Protein AF-A0A699XR88-F1 (afdb_monomer)

Secondary structure (DSSP, 8-state):
-GGG-TTTS-SS---SPP--SS----PPPTTPPPP--PPPP--HHHHHHHHHHHHHHHHH-

InterPro domains:
  IPR032567 RTL1-related [PTHR15503] (8-60)
  IPR043502 DNA/RNA polymerase superfamily [SSF56672] (2-61)

Sequence (61 aa):
VVQDFPEVFPEDLPGLPPIRPVEFQIDIIPGVAPVARAPYRLAPFEMKELAEQLKELSDKG

Mean predicted aligned error: 6.67 Å

Structure (mmCIF, N/CA/C/O backbone):
data_AF-A0A699XR88-F1
#
_entry.id   AF-A0A699XR88-F1
#
loop_
_atom_site.group_PDB
_atom_site.id
_atom_site.type_symbol
_atom_site.label_atom_id
_atom_site.label_alt_id
_atom_site.label_comp_id
_atom_site.label_asym_id
_atom_site.label_entity_id
_atom_site.label_seq_id
_atom_site.pdbx_PDB_ins_code
_atom_site.Cartn_x
_atom_site.Cartn_y
_atom_site.Cartn_z
_atom_site.occupancy
_atom_site.B_iso_or_equiv
_atom_site.auth_seq_id
_atom_site.auth_comp_id
_atom_site.auth_asym_id
_atom_site.auth_atom_id
_atom_site.pdbx_PDB_model_num
ATOM 1 N N . VAL A 1 1 ? -30.141 7.528 3.472 1.00 72.88 1 VAL A N 1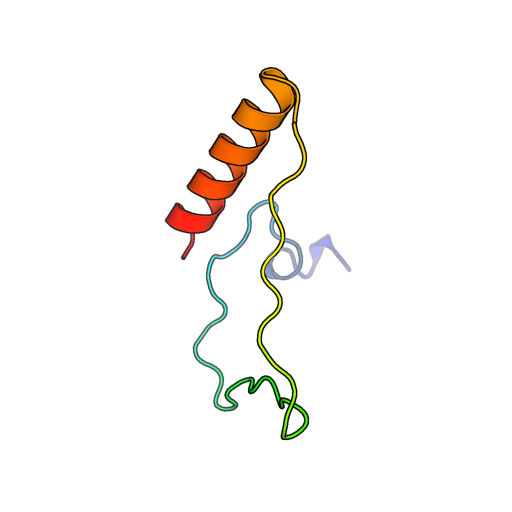
ATOM 2 C CA . VAL A 1 1 ? -29.296 6.389 3.044 1.00 72.88 1 VAL A CA 1
ATOM 3 C C . VAL A 1 1 ? -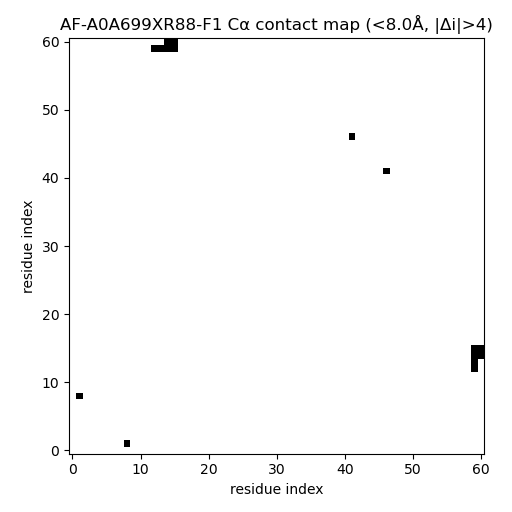27.931 6.434 3.716 1.00 72.88 1 VAL A C 1
ATOM 5 O O . VAL A 1 1 ? -27.705 5.611 4.577 1.00 72.88 1 VAL A O 1
ATOM 8 N N . VAL A 1 2 ? -27.037 7.389 3.416 1.00 75.81 2 VAL A N 1
ATOM 9 C CA . VAL A 1 2 ? -25.707 7.448 4.078 1.00 75.81 2 VAL A CA 1
ATOM 10 C C . VAL A 1 2 ? -25.811 7.727 5.587 1.00 75.81 2 VAL A C 1
ATOM 12 O O . VAL A 1 2 ? -25.119 7.096 6.372 1.00 75.81 2 VAL A O 1
ATOM 15 N N . GLN A 1 3 ? -26.738 8.600 6.003 1.00 83.62 3 GLN A N 1
ATOM 16 C CA . GLN A 1 3 ? -27.018 8.868 7.426 1.00 83.62 3 GLN A CA 1
ATOM 17 C C . GLN A 1 3 ? -27.586 7.659 8.189 1.00 83.62 3 GLN A C 1
ATOM 19 O O . GLN A 1 3 ? -27.537 7.651 9.414 1.00 83.62 3 GLN A O 1
ATOM 24 N N . ASP A 1 4 ? -28.116 6.659 7.480 1.00 90.31 4 ASP A N 1
ATOM 25 C CA . ASP A 1 4 ? -28.737 5.480 8.095 1.00 90.31 4 ASP A CA 1
ATOM 26 C C . ASP A 1 4 ? -27.717 4.357 8.355 1.00 90.31 4 ASP A C 1
ATOM 28 O O . ASP A 1 4 ? -28.037 3.410 9.065 1.00 90.31 4 ASP A O 1
ATOM 32 N N . PHE A 1 5 ? -26.504 4.466 7.789 1.00 86.06 5 PHE A N 1
ATOM 33 C CA . PHE A 1 5 ? -25.430 3.466 7.888 1.00 86.06 5 PHE A CA 1
ATOM 34 C C . PHE A 1 5 ? -24.057 4.128 8.115 1.00 86.06 5 PHE A C 1
ATOM 36 O O . PHE A 1 5 ? -23.155 3.990 7.278 1.00 86.06 5 PHE A O 1
ATOM 43 N N . PRO A 1 6 ? -23.876 4.888 9.212 1.00 81.69 6 PRO A N 1
ATOM 44 C CA . PRO A 1 6 ? -22.610 5.561 9.509 1.00 81.6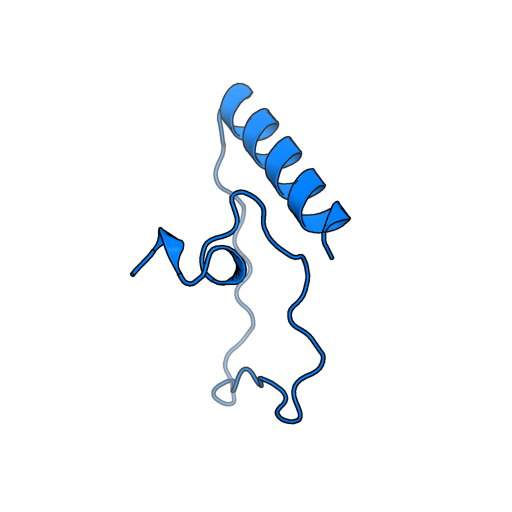9 6 PRO A CA 1
ATOM 45 C C . PRO A 1 6 ? -21.429 4.584 9.649 1.00 81.69 6 PRO A C 1
ATOM 47 O O . PRO A 1 6 ? -20.291 4.950 9.376 1.00 81.69 6 PRO A O 1
ATOM 50 N N . GLU A 1 7 ? -21.685 3.326 10.007 1.00 82.06 7 GLU A N 1
ATOM 51 C CA . GLU A 1 7 ? -20.680 2.266 10.113 1.00 82.06 7 GLU A CA 1
ATOM 52 C C . GLU A 1 7 ? -20.163 1.736 8.765 1.00 82.06 7 GLU A C 1
ATOM 54 O O . GLU A 1 7 ? -19.106 1.108 8.724 1.00 82.06 7 GLU A O 1
ATOM 59 N N . VAL A 1 8 ? -20.883 1.969 7.661 1.00 84.50 8 VAL A N 1
ATOM 60 C CA . VAL A 1 8 ? -20.485 1.501 6.318 1.00 84.50 8 VAL A CA 1
ATOM 61 C C . VAL A 1 8 ? -19.513 2.479 5.647 1.00 84.50 8 VAL A C 1
ATOM 63 O O . VAL A 1 8 ? -18.714 2.071 4.805 1.00 84.50 8 VAL A O 1
ATOM 66 N N . PHE A 1 9 ? -19.548 3.753 6.044 1.00 83.94 9 PHE A N 1
ATOM 67 C CA . PHE A 1 9 ? -18.669 4.814 5.542 1.00 83.94 9 PHE A CA 1
ATOM 68 C C . PHE A 1 9 ? -18.005 5.573 6.701 1.00 83.94 9 PHE A C 1
ATOM 70 O O . PHE A 1 9 ? -18.257 6.769 6.866 1.00 83.94 9 PHE A O 1
ATOM 77 N N . PRO A 1 10 ? -17.191 4.894 7.528 1.00 84.88 10 PRO A N 1
ATOM 78 C CA . PRO A 1 10 ? -16.492 5.558 8.617 1.00 84.88 10 PRO A CA 1
ATOM 79 C C . PRO A 1 10 ? -15.466 6.558 8.064 1.00 84.88 10 PRO A C 1
ATOM 81 O O . PRO A 1 10 ? -14.882 6.338 7.002 1.00 84.88 10 PRO A O 1
ATOM 84 N N . GLU A 1 11 ? -15.242 7.654 8.792 1.00 86.62 11 GLU A N 1
ATOM 85 C CA . GLU A 1 11 ? -14.214 8.651 8.444 1.00 86.62 11 GLU A CA 1
ATOM 86 C C . GLU A 1 11 ? -12.796 8.053 8.511 1.00 86.62 11 GLU A C 1
ATOM 88 O O . GLU A 1 11 ? -11.927 8.441 7.732 1.00 86.62 11 GLU A O 1
ATOM 93 N N . ASP A 1 12 ? -12.599 7.050 9.376 1.00 86.44 12 ASP A N 1
ATOM 94 C CA . ASP A 1 12 ? -11.348 6.319 9.571 1.00 86.44 12 ASP A CA 1
ATOM 95 C C . ASP A 1 12 ? -11.465 4.837 9.182 1.00 86.44 12 ASP A C 1
ATOM 97 O O . ASP A 1 12 ? -12.505 4.198 9.349 1.00 86.44 12 ASP A O 1
ATOM 101 N N . LEU A 1 13 ? -10.355 4.248 8.718 1.00 85.06 13 LEU A N 1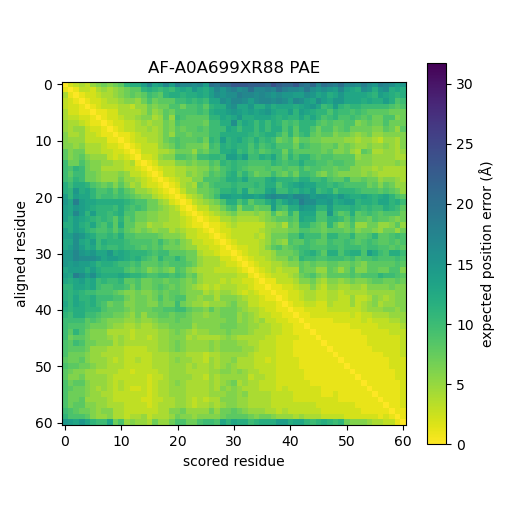
ATOM 102 C CA . LEU A 1 13 ? -10.280 2.808 8.445 1.00 85.06 13 LEU A CA 1
ATOM 103 C C . LEU A 1 13 ? -10.472 1.982 9.737 1.00 85.06 13 LEU A C 1
ATOM 105 O O . LEU A 1 13 ? -9.714 2.189 10.688 1.00 85.06 13 LEU A O 1
ATOM 109 N N . PRO A 1 14 ? -11.387 0.991 9.764 1.00 82.31 14 PRO A N 1
ATOM 110 C CA . PRO A 1 14 ? -11.704 0.200 10.960 1.00 82.31 14 PRO A CA 1
ATOM 111 C C . PRO A 1 14 ? -10.636 -0.849 11.339 1.00 82.31 14 PRO A C 1
ATOM 113 O O . PRO A 1 14 ? -10.879 -1.674 12.218 1.00 82.31 14 PRO A O 1
ATOM 116 N N . GLY A 1 15 ? -9.465 -0.828 10.691 1.00 85.06 15 GLY A N 1
ATOM 117 C CA . GLY A 1 15 ? -8.408 -1.835 10.831 1.00 85.06 15 GLY A CA 1
ATOM 118 C C . GLY A 1 15 ? -8.629 -3.056 9.938 1.00 85.06 15 GLY A C 1
ATOM 119 O O . GLY A 1 15 ? -9.311 -2.977 8.909 1.00 85.06 15 GLY A O 1
ATOM 120 N N . LEU A 1 16 ? -8.041 -4.193 10.317 1.00 85.50 16 LEU A N 1
ATOM 121 C CA . LEU A 1 16 ? -8.242 -5.447 9.592 1.00 85.50 16 LEU A CA 1
ATOM 122 C C . LEU A 1 16 ? -9.712 -5.875 9.580 1.00 85.50 16 LEU A C 1
ATOM 124 O O . LEU A 1 16 ? -10.407 -5.765 10.595 1.00 85.50 16 LEU A O 1
ATOM 128 N N . PRO A 1 17 ? -10.188 -6.456 8.465 1.00 81.38 17 PRO A N 1
ATOM 129 C CA . PRO A 1 17 ? -11.493 -7.083 8.458 1.00 81.38 17 PRO A CA 1
ATOM 130 C C . PRO A 1 17 ? -11.527 -8.221 9.492 1.00 81.38 17 PRO A C 1
ATOM 132 O O . PRO A 1 17 ? -10.520 -8.908 9.693 1.00 81.38 17 PRO A O 1
ATOM 135 N N . PRO A 1 18 ? -12.688 -8.476 10.117 1.00 83.94 18 PRO A N 1
ATOM 136 C CA . PRO A 1 18 ? -12.849 -9.617 11.007 1.00 83.94 18 PRO A CA 1
ATOM 137 C C . PRO A 1 18 ? -12.505 -10.921 10.280 1.00 83.94 18 PRO A C 1
ATOM 139 O O . PRO A 1 18 ? -12.655 -11.022 9.057 1.00 83.94 18 PRO A O 1
ATOM 142 N N . ILE A 1 19 ? -12.073 -11.932 11.040 1.00 83.12 19 ILE A N 1
ATOM 143 C CA . ILE A 1 19 ? -11.767 -13.262 10.502 1.00 83.12 19 ILE A CA 1
ATOM 144 C C . ILE A 1 19 ? -12.99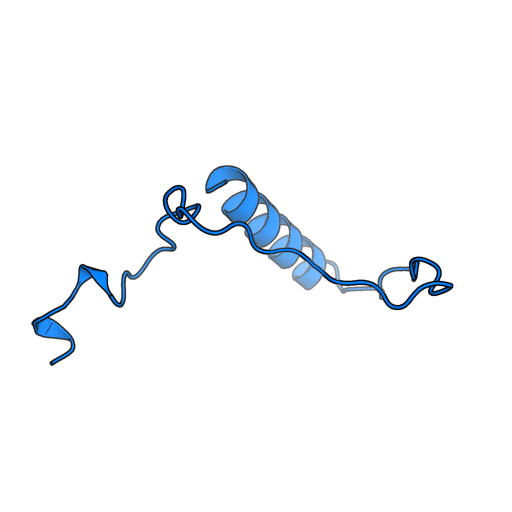6 -13.764 9.742 1.00 83.12 19 ILE A C 1
ATOM 146 O O . ILE A 1 19 ? -14.065 -13.975 10.318 1.00 83.12 19 ILE A O 1
ATOM 150 N N . ARG A 1 20 ? -12.845 -13.927 8.428 1.00 83.06 20 ARG A N 1
ATOM 151 C CA . ARG A 1 20 ? -13.890 -14.481 7.571 1.00 83.06 20 ARG A CA 1
ATOM 152 C C . ARG A 1 20 ? -13.736 -16.004 7.513 1.00 83.06 20 ARG A C 1
ATOM 154 O O . ARG A 1 20 ? -12.611 -16.489 7.556 1.00 83.06 20 ARG A O 1
ATOM 161 N N . PRO A 1 21 ? -14.833 -16.766 7.343 1.00 84.25 21 PRO A N 1
ATOM 162 C CA . PRO A 1 21 ? -14.762 -18.220 7.152 1.00 84.25 21 PRO A CA 1
ATOM 163 C C . PRO A 1 21 ? -14.034 -18.639 5.866 1.00 84.25 21 PRO A C 1
ATOM 165 O O . PRO A 1 21 ? -13.747 -19.816 5.677 1.00 84.25 21 PRO A O 1
ATOM 168 N N . VAL A 1 22 ? -13.805 -17.685 4.960 1.00 83.69 22 VAL A N 1
ATOM 169 C CA . VAL A 1 22 ? -13.148 -17.887 3.673 1.00 83.69 22 VAL A CA 1
ATOM 170 C C . VAL A 1 22 ? -11.816 -17.153 3.692 1.00 83.69 22 VAL A C 1
ATOM 172 O O . VAL A 1 22 ? -11.771 -15.936 3.894 1.00 83.69 22 VAL A O 1
ATOM 175 N N . GLU A 1 23 ? -10.746 -17.902 3.452 1.00 83.06 23 GLU A N 1
ATOM 176 C CA . GLU A 1 23 ? -9.416 -17.358 3.210 1.00 83.06 23 GLU A CA 1
ATOM 177 C C . GLU A 1 23 ? -9.303 -16.889 1.758 1.00 83.06 23 GLU A C 1
ATOM 179 O O . GLU A 1 23 ? -9.739 -17.569 0.828 1.00 83.06 23 GLU A O 1
ATOM 184 N N . PHE A 1 24 ? -8.705 -15.717 1.558 1.00 81.38 24 PHE A N 1
ATOM 185 C CA . PHE A 1 24 ? -8.372 -15.234 0.222 1.00 81.38 24 PHE A CA 1
ATOM 186 C C . PHE A 1 24 ? -7.028 -15.828 -0.168 1.00 81.38 24 PHE A C 1
ATOM 188 O O . PHE A 1 24 ? -6.020 -15.565 0.486 1.00 81.38 24 PHE A O 1
ATOM 195 N N . GLN A 1 25 ? -7.018 -16.622 -1.233 1.00 86.50 25 GLN A N 1
ATOM 196 C CA . GLN A 1 25 ? -5.801 -17.192 -1.795 1.00 86.50 25 GLN A CA 1
ATOM 197 C C . GLN A 1 25 ? -5.459 -16.457 -3.090 1.00 86.50 25 GLN A C 1
ATOM 199 O O . GLN A 1 25 ? -6.339 -16.134 -3.889 1.00 86.50 25 GLN A O 1
ATOM 204 N N . ILE A 1 26 ? -4.176 -16.145 -3.274 1.00 89.06 26 ILE A N 1
ATOM 205 C CA . ILE A 1 26 ? -3.668 -15.618 -4.541 1.00 89.06 26 ILE A CA 1
ATOM 206 C C . ILE A 1 26 ? -3.194 -16.819 -5.352 1.00 89.06 26 ILE A C 1
ATOM 208 O O . ILE A 1 26 ? -2.112 -17.351 -5.100 1.00 89.06 26 ILE A O 1
ATOM 212 N N . ASP A 1 27 ? -4.007 -17.242 -6.317 1.00 90.31 27 ASP A N 1
ATOM 213 C CA . ASP A 1 27 ? -3.633 -18.313 -7.234 1.00 90.31 27 ASP A CA 1
ATOM 214 C C . ASP A 1 27 ? -2.556 -17.819 -8.201 1.00 90.31 27 ASP A C 1
ATOM 216 O O . ASP A 1 27 ? -2.736 -16.845 -8.938 1.00 90.31 27 ASP A O 1
ATOM 220 N N . ILE A 1 28 ? -1.415 -18.505 -8.208 1.00 89.88 28 ILE A N 1
ATOM 221 C CA . ILE A 1 28 ? -0.312 -18.213 -9.120 1.00 89.88 28 ILE A CA 1
ATOM 222 C C . ILE A 1 28 ? -0.328 -19.252 -10.236 1.00 89.88 28 ILE A C 1
ATOM 224 O O . ILE A 1 28 ? -0.424 -20.454 -9.988 1.00 89.88 28 ILE A O 1
ATOM 228 N N . ILE A 1 29 ? -0.190 -18.797 -11.482 1.00 93.38 29 ILE A N 1
ATOM 229 C CA . ILE A 1 29 ? -0.009 -19.702 -12.618 1.00 93.38 29 ILE A CA 1
ATOM 230 C C . ILE A 1 29 ? 1.319 -20.461 -12.421 1.00 93.38 29 ILE A C 1
ATOM 232 O O . ILE A 1 29 ? 2.358 -19.816 -12.237 1.00 93.38 29 ILE A O 1
ATOM 236 N N . PRO A 1 30 ? 1.329 -2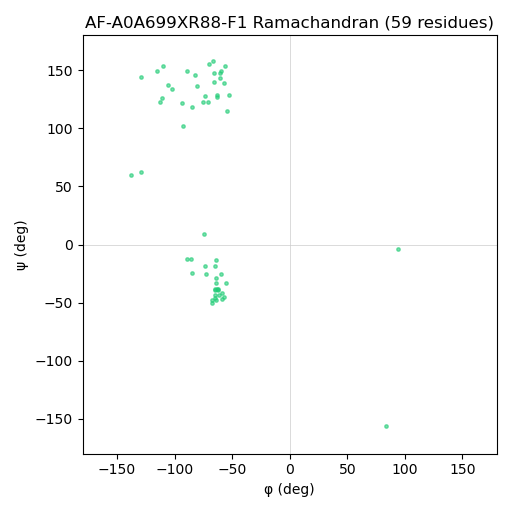1.808 -12.473 1.00 91.25 30 PRO A N 1
ATOM 237 C CA . PRO A 1 30 ? 2.551 -22.585 -12.306 1.00 91.25 30 PRO A CA 1
ATOM 238 C C . PRO A 1 30 ? 3.664 -22.114 -13.251 1.00 91.25 30 PRO A C 1
ATOM 240 O O . PRO A 1 30 ? 3.457 -21.993 -14.457 1.00 91.25 30 PRO A O 1
ATOM 243 N N . GLY A 1 31 ? 4.850 -21.846 -12.699 1.00 90.00 31 GLY A N 1
ATOM 244 C CA . GLY A 1 31 ? 6.014 -21.364 -13.453 1.00 90.00 31 GLY A CA 1
ATOM 245 C C . GLY A 1 31 ? 6.195 -19.842 -13.485 1.00 90.00 31 GLY A C 1
ATOM 246 O O . GLY A 1 31 ? 7.210 -19.373 -13.999 1.00 90.00 31 GLY A O 1
ATOM 247 N N . VAL A 1 32 ? 5.276 -19.059 -12.910 1.00 91.88 32 VAL A N 1
ATOM 248 C CA . VAL A 1 32 ? 5.475 -17.612 -12.732 1.00 91.88 32 VAL A CA 1
ATOM 249 C C . VAL A 1 32 ? 6.448 -17.352 -11.582 1.00 91.88 32 VAL A C 1
ATOM 251 O O . VAL A 1 32 ? 6.219 -17.761 -10.445 1.00 91.88 32 V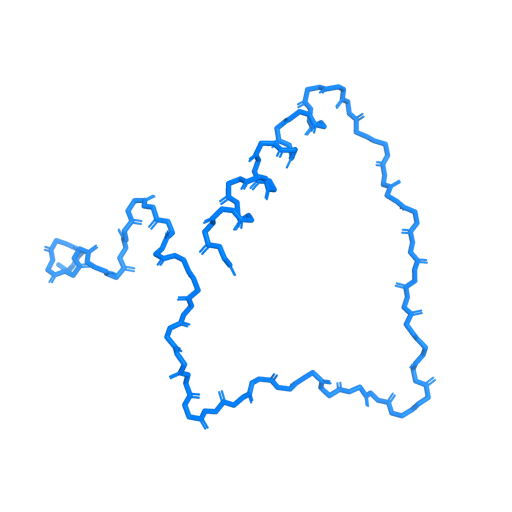AL A O 1
ATOM 254 N N . ALA A 1 33 ? 7.538 -16.645 -11.880 1.00 90.25 33 ALA A N 1
ATOM 255 C CA . ALA A 1 33 ? 8.481 -16.176 -10.871 1.00 90.25 33 ALA A CA 1
ATOM 256 C C . ALA A 1 33 ? 7.980 -14.873 -10.211 1.00 90.25 33 ALA A C 1
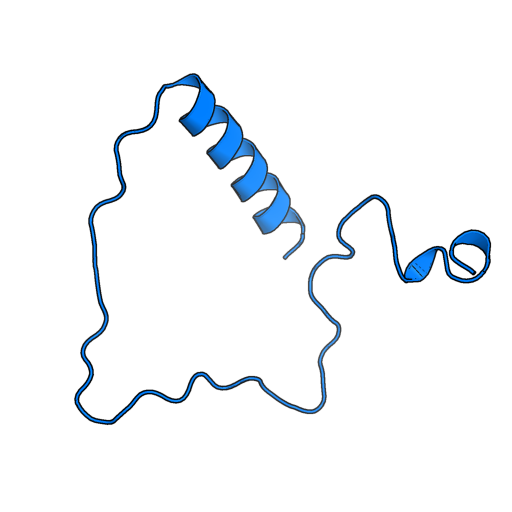ATOM 258 O O . ALA A 1 33 ? 7.386 -14.035 -10.898 1.00 90.25 33 ALA A O 1
ATOM 259 N N . PRO A 1 34 ? 8.250 -14.650 -8.911 1.00 89.75 34 PRO A N 1
ATOM 260 C CA . PRO A 1 34 ? 7.980 -13.371 -8.264 1.00 89.75 34 PRO A CA 1
ATOM 261 C C . PRO A 1 34 ? 8.693 -12.218 -8.977 1.00 89.75 34 PRO A C 1
ATOM 263 O O . PRO A 1 34 ? 9.858 -12.330 -9.363 1.00 89.75 34 PRO A O 1
ATOM 266 N N . VAL A 1 35 ? 8.002 -11.088 -9.128 1.00 91.25 35 VAL A N 1
ATOM 267 C CA . VAL A 1 35 ? 8.574 -9.888 -9.746 1.00 91.25 35 VAL A CA 1
ATOM 268 C C . VAL A 1 35 ? 9.140 -8.980 -8.659 1.00 91.25 35 VAL A C 1
ATOM 270 O O . VAL A 1 35 ? 8.406 -8.511 -7.796 1.00 91.25 35 VAL A O 1
ATOM 273 N N . ALA A 1 36 ? 10.434 -8.676 -8.746 1.00 93.81 36 ALA A N 1
ATOM 274 C CA . ALA A 1 36 ? 11.082 -7.640 -7.949 1.00 93.81 36 ALA A CA 1
ATOM 275 C C . ALA A 1 36 ? 11.473 -6.466 -8.855 1.00 93.81 36 ALA A C 1
ATOM 277 O O . ALA A 1 36 ? 12.153 -6.647 -9.866 1.00 93.81 36 ALA A O 1
ATOM 278 N N . ARG A 1 37 ? 11.039 -5.251 -8.506 1.00 94.50 37 ARG A N 1
ATOM 279 C CA . ARG A 1 37 ? 11.414 -4.007 -9.193 1.00 94.50 37 ARG A CA 1
ATOM 280 C C . ARG A 1 37 ? 11.900 -2.988 -8.174 1.00 94.50 37 ARG A C 1
ATOM 282 O O . ARG A 1 37 ? 11.375 -2.926 -7.067 1.00 94.50 37 ARG A O 1
ATOM 289 N N . ALA A 1 38 ? 12.895 -2.193 -8.560 1.00 94.56 38 ALA A N 1
ATOM 290 C CA . ALA A 1 38 ? 13.343 -1.084 -7.732 1.00 94.56 38 ALA A CA 1
ATOM 291 C C . ALA A 1 38 ? 12.227 -0.024 -7.619 1.00 94.56 38 ALA A C 1
ATOM 293 O O . ALA A 1 38 ? 11.568 0.252 -8.628 1.00 94.56 38 ALA A O 1
ATOM 294 N N . PRO A 1 39 ? 12.021 0.584 -6.437 1.00 92.12 39 PRO A N 1
ATOM 295 C CA . PRO A 1 39 ? 11.116 1.718 -6.293 1.00 92.12 39 PRO A CA 1
ATOM 296 C C . PRO A 1 39 ? 11.547 2.899 -7.167 1.00 92.12 39 PRO A C 1
ATOM 298 O O . PRO A 1 39 ? 12.740 3.117 -7.405 1.00 92.12 39 PRO A O 1
ATOM 301 N N . TYR A 1 40 ? 10.577 3.693 -7.616 1.00 93.69 40 TYR A N 1
ATOM 302 C CA . TYR A 1 40 ? 10.864 4.967 -8.265 1.00 93.69 40 TYR A CA 1
ATOM 303 C C . TYR A 1 40 ? 11.402 5.982 -7.255 1.00 93.69 40 TYR A C 1
ATOM 305 O O . TYR A 1 40 ? 11.143 5.899 -6.055 1.00 93.69 40 TYR A O 1
ATOM 313 N N . ARG A 1 41 ? 12.166 6.957 -7.754 1.00 94.94 41 ARG A N 1
ATOM 314 C CA . ARG A 1 41 ? 12.608 8.083 -6.931 1.00 94.94 41 ARG A CA 1
ATOM 315 C C . ARG A 1 41 ? 11.428 9.016 -6.696 1.00 94.94 41 ARG A C 1
ATOM 317 O O . ARG A 1 41 ? 10.806 9.449 -7.659 1.00 94.94 41 ARG A O 1
ATOM 324 N N . LEU A 1 42 ? 11.188 9.331 -5.432 1.00 96.31 42 LEU A N 1
ATOM 325 C CA . LEU A 1 42 ? 10.190 10.295 -4.985 1.00 96.31 42 LEU A CA 1
ATOM 326 C C . LEU A 1 42 ? 10.892 11.536 -4.428 1.00 96.31 42 LEU A C 1
ATOM 328 O O . LEU A 1 42 ? 12.034 11.461 -3.955 1.00 96.31 42 LEU A O 1
ATOM 332 N N . ALA A 1 43 ? 10.225 12.684 -4.486 1.00 97.81 43 ALA A N 1
ATOM 333 C CA . ALA A 1 43 ? 10.710 13.897 -3.845 1.00 97.81 43 ALA A CA 1
ATOM 334 C C . ALA A 1 43 ? 10.704 13.736 -2.308 1.00 97.81 43 ALA A C 1
ATOM 336 O O . ALA A 1 43 ? 9.940 12.930 -1.772 1.00 97.81 43 ALA A O 1
ATOM 337 N N . PRO A 1 44 ? 11.502 14.519 -1.555 1.00 97.69 44 PRO A N 1
ATOM 338 C CA . PRO A 1 44 ? 11.531 14.416 -0.093 1.00 97.69 44 PRO A CA 1
ATOM 339 C C . PRO A 1 44 ? 10.159 14.574 0.581 1.00 97.69 44 PRO A C 1
ATOM 341 O O . PRO A 1 44 ? 9.904 13.933 1.596 1.00 97.69 44 PRO A O 1
ATOM 344 N N . PHE A 1 45 ? 9.278 15.405 0.013 1.00 97.62 45 PHE A N 1
ATOM 345 C CA . PHE A 1 45 ? 7.916 15.599 0.515 1.00 97.62 45 PHE A CA 1
ATOM 346 C C . PHE A 1 45 ? 7.051 14.343 0.334 1.00 97.62 45 PHE A C 1
ATOM 348 O O . PHE A 1 45 ? 6.490 13.848 1.305 1.00 97.62 45 PHE A O 1
ATOM 355 N N . GLU A 1 46 ? 7.031 13.779 -0.875 1.00 97.44 46 GLU A N 1
ATOM 356 C CA . GLU A 1 46 ? 6.282 12.556 -1.196 1.00 97.44 46 GLU A CA 1
ATOM 357 C C . GLU A 1 46 ? 6.781 11.356 -0.377 1.00 97.44 46 GLU A C 1
ATOM 359 O O . GLU A 1 46 ? 5.991 10.553 0.108 1.00 97.44 46 GLU A O 1
ATOM 364 N N . MET A 1 47 ? 8.100 11.249 -0.161 1.00 96.50 47 MET A N 1
ATOM 365 C CA . MET A 1 47 ? 8.679 10.211 0.702 1.00 96.50 47 MET A CA 1
ATOM 366 C C . MET A 1 47 ? 8.202 10.323 2.150 1.00 96.50 47 MET A C 1
ATOM 368 O O . MET A 1 47 ? 7.983 9.303 2.803 1.00 96.50 47 MET A O 1
ATOM 372 N N . LYS A 1 48 ? 8.075 11.551 2.667 1.00 97.38 48 LYS A N 1
ATOM 373 C CA . LYS A 1 48 ? 7.592 11.794 4.026 1.00 97.38 48 LYS A CA 1
ATOM 374 C C . LYS A 1 48 ? 6.117 11.416 4.151 1.00 97.38 48 LYS A C 1
ATOM 376 O O . LYS A 1 48 ? 5.769 10.696 5.079 1.00 97.38 48 LYS A O 1
ATOM 381 N N . GLU A 1 49 ? 5.291 11.858 3.208 1.00 97.75 49 GLU A N 1
ATOM 382 C CA . GLU A 1 49 ? 3.863 11.529 3.169 1.00 97.75 49 GLU A CA 1
ATOM 383 C C . GLU A 1 49 ? 3.642 10.013 3.089 1.00 97.75 49 GLU A C 1
ATOM 385 O O . GLU A 1 49 ? 2.904 9.450 3.895 1.00 97.75 49 GLU A O 1
ATOM 390 N N . LEU A 1 50 ? 4.362 9.325 2.195 1.00 96.69 50 LEU A N 1
ATOM 391 C CA . LEU A 1 50 ? 4.294 7.870 2.079 1.00 96.69 50 LEU A CA 1
ATOM 392 C C . LEU A 1 50 ? 4.686 7.173 3.391 1.00 96.69 50 LEU A C 1
ATOM 394 O O . LEU A 1 50 ? 4.041 6.210 3.795 1.00 96.69 50 LEU A O 1
ATOM 398 N N . ALA A 1 51 ? 5.733 7.645 4.073 1.00 96.62 51 ALA A N 1
ATOM 399 C CA . ALA A 1 51 ? 6.154 7.070 5.348 1.00 96.62 51 ALA A CA 1
ATOM 400 C C . ALA A 1 51 ? 5.105 7.260 6.457 1.00 96.62 51 ALA A C 1
ATOM 402 O O . ALA A 1 51 ? 4.901 6.353 7.264 1.00 96.62 51 ALA A O 1
ATOM 403 N N . GLU A 1 52 ? 4.433 8.412 6.494 1.00 97.31 52 GLU A N 1
ATOM 404 C CA . GLU A 1 52 ? 3.346 8.691 7.439 1.00 97.31 52 GLU A CA 1
ATOM 405 C C . GLU A 1 52 ? 2.141 7.775 7.179 1.00 97.31 52 GLU A C 1
ATOM 407 O O . GLU A 1 52 ? 1.666 7.126 8.111 1.00 97.31 52 GLU A O 1
ATOM 412 N N . GLN A 1 53 ? 1.730 7.620 5.916 1.00 95.00 53 GLN A N 1
ATOM 413 C CA . GLN A 1 53 ? 0.649 6.711 5.517 1.00 95.00 53 GLN A CA 1
ATOM 414 C C . GLN A 1 53 ? 0.968 5.246 5.840 1.00 95.00 53 GLN A C 1
ATOM 416 O O . GLN A 1 53 ? 0.125 4.520 6.362 1.00 95.00 53 GLN A O 1
ATOM 421 N N . LEU A 1 54 ? 2.197 4.794 5.562 1.00 95.81 54 LEU A N 1
ATOM 422 C CA . LEU A 1 54 ? 2.623 3.427 5.876 1.00 95.81 54 LEU A CA 1
ATOM 423 C C . LEU A 1 54 ? 2.618 3.159 7.382 1.00 95.81 54 LEU A C 1
ATOM 425 O O . LEU A 1 54 ? 2.244 2.066 7.804 1.00 95.81 54 LEU A O 1
ATOM 429 N N . LYS A 1 55 ? 3.016 4.147 8.190 1.00 96.12 55 LYS A N 1
ATOM 430 C CA . LYS A 1 55 ? 2.955 4.043 9.647 1.00 96.12 55 LYS A CA 1
ATOM 431 C C . LYS A 1 55 ? 1.509 3.926 10.126 1.00 96.12 55 LYS A C 1
ATOM 433 O O . LYS A 1 55 ? 1.208 3.021 10.892 1.00 96.12 55 LYS A O 1
ATOM 438 N N . GLU A 1 56 ? 0.625 4.789 9.632 1.00 93.75 56 GLU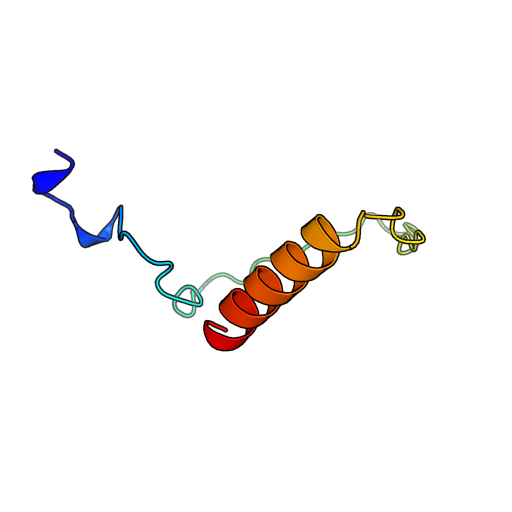 A N 1
ATOM 439 C CA . GLU A 1 56 ? -0.798 4.751 9.974 1.00 93.75 56 GLU A CA 1
ATOM 440 C C . GLU A 1 56 ? -1.429 3.393 9.638 1.00 93.75 56 GLU A C 1
ATOM 442 O O . GLU A 1 56 ? -2.138 2.823 10.464 1.00 93.75 56 GLU A O 1
ATOM 447 N N . LEU A 1 57 ? -1.143 2.844 8.453 1.00 93.06 57 LEU A N 1
ATOM 448 C CA . LEU A 1 57 ? -1.633 1.522 8.058 1.00 93.06 57 LEU A CA 1
ATOM 449 C C . LEU A 1 57 ? -1.059 0.410 8.944 1.00 93.06 57 LEU A C 1
ATOM 451 O O . LEU A 1 57 ? -1.806 -0.457 9.382 1.00 93.06 57 LEU A O 1
ATOM 455 N N . SER A 1 58 ? 0.238 0.450 9.260 1.00 92.81 58 SER A N 1
ATOM 456 C CA . SER A 1 58 ? 0.859 -0.550 10.136 1.00 92.81 58 SER A CA 1
ATOM 457 C C . SER A 1 58 ? 0.299 -0.530 11.559 1.00 92.81 58 SER A C 1
ATOM 459 O O . SER A 1 58 ? 0.247 -1.581 12.192 1.00 92.81 58 SER A O 1
ATOM 461 N N . ASP A 1 59 ? -0.097 0.639 12.066 1.00 91.81 59 ASP A N 1
ATOM 462 C CA . ASP A 1 59 ? -0.701 0.782 13.395 1.00 91.81 59 ASP A CA 1
ATOM 463 C C . ASP A 1 59 ? -2.147 0.241 13.422 1.00 91.81 59 ASP A C 1
ATOM 465 O O . ASP A 1 59 ? -2.635 -0.178 14.473 1.00 91.81 59 ASP A O 1
ATOM 469 N N . LYS A 1 60 ? -2.827 0.216 12.265 1.00 88.12 60 LYS A N 1
ATOM 470 C CA . LYS A 1 60 ? -4.202 -0.290 12.094 1.00 88.12 60 LYS A CA 1
ATOM 471 C C . LYS A 1 60 ? -4.285 -1.806 11.855 1.00 88.12 60 LYS A C 1
ATOM 473 O O . LYS A 1 60 ? -5.373 -2.374 12.001 1.00 88.12 60 LYS A O 1
ATOM 478 N N . GLY A 1 61 ? -3.147 -2.445 11.582 1.00 76.81 61 GLY A N 1
ATOM 479 C CA . GLY A 1 61 ? -3.016 -3.892 11.392 1.00 76.81 61 GLY A CA 1
ATOM 480 C C . GLY A 1 61 ? -3.300 -4.359 9.977 1.00 76.81 61 GLY A C 1
ATOM 481 O O . GLY A 1 61 ? -3.115 -5.574 9.787 1.00 76.81 61 GLY A O 1
#

Organism: Tanacetum cinerariifolium (NCBI:txid118510)

Solvent-accessible surface area (backbone atoms only — not comparable to full-atom values): 4346 Å² total; per-residue (Å²): 110,70,87,77,41,57,85,80,65,52,98,61,85,90,44,59,78,76,93,60,100,67,83,86,75,87,87,71,66,90,89,70,73,88,87,84,77,83,81,79,91,66,56,77,65,57,50,50,53,51,52,52,52,52,49,56,50,62,76,44,93

Foldseek 3Di:
DCVVCCVVPDPDDQADDPDDPDDDDDDDDPPDDDDDDDDDDDDPVVVVVVVVVVVSNVVSD

Radius of gyration: 17.93 Å; Cα contacts (8 Å, |Δi|>4): 8; chains: 1; bounding box: 43×38×27 Å

pLDDT: mean 89.35, std 6.16, range [72.88, 97.81]